Protein AF-0000000075629612 (afdb_homodimer)

Radius of gyration: 15.39 Å; Cα contacts (8 Å, |Δi|>4): 366; chains: 2; bounding box: 36×40×38 Å

Nearest PDB structures (foldseek):
  2zbc-assembly1_C-2  TM=9.757E-01  e=2.574E-09  Sulfurisphaera tokodaii str. 7
  2e1a-assembly1_B  TM=9.858E-01  e=1.111E-08  Pyrococcus horikoshii OT3
  2cvi-assembly1_B  TM=9.339E-01  e=8.615E-09  Pyrococcus horikoshii OT3
  7fby-assembly1_A  TM=9.249E-01  e=1.413E-07  Pyrococcus horikoshii OT3
  2djw-assembly1_F  TM=9.159E-01  e=2.669E-07  Thermus thermophilus HB8

InterPro domains:
  IPR011008 Dimeric alpha-beta barrel [SSF54909] (3-76)
  IPR019887 Transcription regulator AsnC/Lrp, ligand binding domain [PF01037] (4-79)
  IPR050684 Transcriptional regulator Lrp/AsnC/Siroheme decarboxylase [PTHR43413] (3-82)

Organism: Aeropyrum pernix (strain ATCC 700893 / DSM 11879 / JCM 9820 / NBRC 100138 / K1) (NCBI:txid272557)

Secondary structure (DSSP, 8-state):
--EEEEEEEE-TT-HHHHHHHHHH-TTEEEEEEEESS-SEEEEEE-SSHHHHHHIIIIIGGGSTTEEEEEEEEEEEEEE----/--EEEEEEEE-TT-HHHHHHHHHH-TTEEEEEEEESS-SEEEEEE-SSHHHHHHIIIIIGGGSTTEEEEEEEEEEEEEE----

Solvent-accessible surface area (backbone atoms only — not comparable to full-atom values): 8743 Å² total; per-residue (Å²): 116,43,35,29,44,36,38,26,34,52,39,91,92,28,55,65,59,42,53,53,52,47,70,67,35,84,44,38,44,30,41,32,36,31,47,66,93,39,45,34,38,33,37,34,44,26,86,37,64,67,52,37,48,44,44,45,66,64,44,55,61,60,39,78,40,50,69,46,74,48,69,28,42,46,78,46,76,47,70,59,72,84,117,115,44,36,28,44,36,37,26,33,50,39,90,92,28,54,66,59,42,53,53,53,48,70,68,36,85,44,40,44,31,42,32,36,31,46,66,96,39,44,34,38,34,37,35,43,25,86,36,64,68,52,36,48,43,44,47,65,66,44,55,60,61,38,76,42,50,69,45,75,49,69,27,43,45,78,46,77,47,70,58,70,86,116

Structure (mmCIF, N/CA/C/O backbone):
data_AF-0000000075629612-model_v1
#
loop_
_entity.id
_entity.type
_entity.pdbx_description
1 polymer 'Transcription regulator AsnC/Lrp ligand binding domain-containing protein'
#
loop_
_atom_site.group_PDB
_atom_site.id
_atom_site.type_symbol
_atom_site.label_atom_id
_atom_site.label_alt_id
_atom_site.label_comp_id
_atom_site.label_asym_id
_atom_site.label_entity_id
_atom_site.label_seq_id
_atom_site.pdbx_PDB_ins_code
_atom_site.Cartn_x
_atom_site.Cartn_y
_atom_site.Cartn_z
_atom_site.occupancy
_atom_site.B_iso_or_equiv
_atom_site.auth_seq_id
_atom_site.auth_comp_id
_atom_site.auth_asym_id
_atom_site.auth_atom_id
_atom_site.pdbx_PDB_model_num
ATOM 1 N N . MET A 1 1 ? 15.688 -5.004 7.195 1 94.25 1 MET A N 1
ATOM 2 C CA . MET A 1 1 ? 15.234 -5.934 6.168 1 94.25 1 MET A CA 1
ATOM 3 C C . MET A 1 1 ? 14.414 -5.211 5.102 1 94.25 1 MET A C 1
ATOM 5 O O . MET A 1 1 ? 13.492 -4.461 5.426 1 94.25 1 MET A O 1
ATOM 9 N N . PRO A 1 2 ? 14.812 -5.355 3.727 1 97.62 2 PRO A N 1
ATOM 10 C CA . PRO A 1 2 ? 14.094 -4.652 2.666 1 97.62 2 PRO A CA 1
ATOM 11 C C . PRO A 1 2 ? 12.633 -5.086 2.562 1 97.62 2 PRO A C 1
ATOM 13 O O . PRO A 1 2 ? 12.32 -6.262 2.748 1 97.62 2 PRO A O 1
ATOM 16 N N . GLU A 1 3 ? 11.797 -4.055 2.352 1 98.62 3 GLU A N 1
ATOM 17 C CA . GLU A 1 3 ? 10.359 -4.25 2.189 1 98.62 3 GLU A CA 1
ATOM 18 C C . GLU A 1 3 ? 9.828 -3.488 0.979 1 98.62 3 GLU A C 1
ATOM 20 O O . GLU A 1 3 ? 10.438 -2.504 0.547 1 98.62 3 GLU A O 1
ATOM 25 N N . ALA A 1 4 ? 8.758 -3.992 0.467 1 98.75 4 ALA A N 1
ATOM 26 C CA . ALA A 1 4 ? 8.086 -3.301 -0.629 1 98.75 4 ALA A CA 1
ATOM 27 C C . ALA A 1 4 ? 6.574 -3.498 -0.554 1 98.75 4 ALA A C 1
ATOM 29 O O . ALA A 1 4 ? 6.098 -4.512 -0.036 1 98.75 4 ALA A O 1
ATOM 30 N N . LEU A 1 5 ? 5.898 -2.492 -0.933 1 98.81 5 LEU A N 1
ATOM 31 C CA . LEU A 1 5 ? 4.5 -2.666 -1.308 1 98.81 5 LEU A CA 1
ATOM 32 C C . LEU A 1 5 ? 4.367 -2.953 -2.799 1 98.81 5 LEU A C 1
ATOM 34 O O . LEU A 1 5 ? 4.887 -2.203 -3.629 1 98.81 5 LEU A O 1
ATOM 38 N N . VAL A 1 6 ? 3.707 -4.051 -3.15 1 98.81 6 VAL A N 1
ATOM 39 C CA . VAL A 1 6 ? 3.496 -4.449 -4.539 1 98.81 6 VAL A CA 1
ATOM 40 C C . VAL A 1 6 ? 2.018 -4.305 -4.898 1 98.81 6 VAL A C 1
ATOM 42 O O . VAL A 1 6 ? 1.169 -5.012 -4.348 1 98.81 6 VAL A O 1
ATOM 45 N N . ALA A 1 7 ? 1.733 -3.328 -5.738 1 98.75 7 ALA A N 1
ATOM 46 C CA . ALA A 1 7 ? 0.39 -3.195 -6.297 1 98.75 7 ALA A CA 1
ATOM 47 C C . ALA A 1 7 ? 0.201 -4.121 -7.496 1 98.75 7 ALA A C 1
ATOM 49 O O . ALA A 1 7 ? 1.074 -4.215 -8.359 1 98.75 7 ALA A O 1
ATOM 50 N N . ILE A 1 8 ? -0.997 -4.793 -7.586 1 98.81 8 ILE A N 1
ATOM 51 C CA . ILE A 1 8 ? -1.134 -5.883 -8.547 1 98.81 8 ILE A CA 1
ATOM 52 C C . ILE A 1 8 ? -2.467 -5.762 -9.281 1 98.81 8 ILE A C 1
ATOM 54 O O . ILE A 1 8 ? -3.523 -5.684 -8.648 1 98.81 8 ILE A O 1
ATOM 58 N N . ASN A 1 9 ? -2.334 -5.676 -10.539 1 98.81 9 ASN A N 1
ATOM 59 C CA . ASN A 1 9 ? -3.494 -5.938 -11.383 1 98.81 9 ASN A CA 1
ATOM 60 C C . ASN A 1 9 ? -3.654 -7.426 -11.68 1 98.81 9 ASN A C 1
ATOM 62 O O . ASN A 1 9 ? -2.686 -8.102 -12.031 1 98.81 9 ASN A O 1
ATOM 66 N N . VAL A 1 10 ? -4.848 -7.871 -11.578 1 98.69 10 VAL A N 1
ATOM 67 C CA . VAL A 1 10 ? -5.145 -9.297 -11.695 1 98.69 10 VAL A CA 1
ATOM 68 C C . VAL A 1 10 ? -6.199 -9.516 -12.781 1 98.69 10 VAL A C 1
ATOM 70 O O . VAL A 1 10 ? -7.121 -8.711 -12.93 1 98.69 10 VAL A O 1
ATOM 73 N N . ASN A 1 11 ? -6.02 -10.586 -13.492 1 98.38 11 ASN A N 1
ATOM 74 C CA . ASN A 1 11 ? -7.043 -10.945 -14.477 1 98.38 11 ASN A CA 1
ATOM 75 C C . ASN A 1 1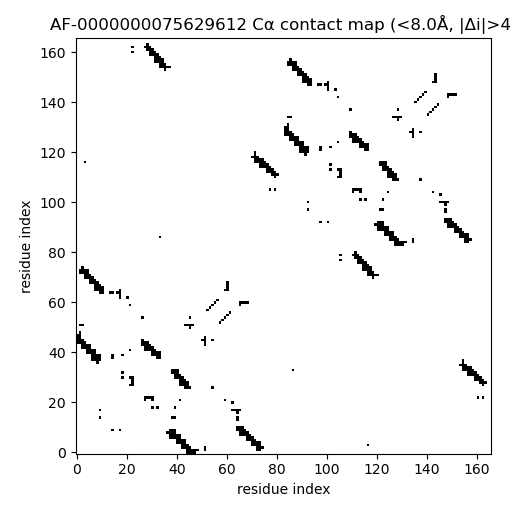1 ? -8.414 -11.109 -13.82 1 98.38 11 ASN A C 1
ATOM 77 O O . ASN A 1 11 ? -8.516 -11.656 -12.719 1 98.38 11 ASN A O 1
ATOM 81 N N . VAL A 1 12 ? -9.438 -10.625 -14.586 1 97.25 12 VAL A N 1
ATOM 82 C CA . VAL A 1 12 ? -10.812 -10.719 -14.094 1 97.25 12 VAL A CA 1
ATOM 83 C C . VAL A 1 12 ? -11.117 -12.164 -13.688 1 97.25 12 VAL A C 1
ATOM 85 O O . VAL A 1 12 ? -10.828 -13.102 -14.438 1 97.25 12 VAL A O 1
ATOM 88 N N . GLY A 1 13 ? -11.617 -12.336 -12.461 1 97.56 13 GLY A N 1
ATOM 89 C CA . GLY A 1 13 ? -12.023 -13.648 -11.992 1 97.56 13 GLY A CA 1
ATOM 90 C C . GLY A 1 13 ? -10.922 -14.391 -11.25 1 97.56 13 GLY A C 1
ATOM 91 O O . GLY A 1 13 ? -11.164 -15.461 -10.688 1 97.56 13 GLY A O 1
ATOM 92 N N . LYS A 1 14 ? -9.742 -13.828 -11.172 1 98.44 14 LYS A N 1
ATOM 93 C CA . LYS A 1 14 ? -8.617 -14.547 -10.578 1 98.44 14 LYS A CA 1
ATOM 94 C C . LYS A 1 14 ? -8.195 -13.914 -9.258 1 98.44 14 LYS A C 1
ATOM 96 O O . LYS A 1 14 ? -7.207 -14.336 -8.656 1 98.44 14 LYS A O 1
ATOM 101 N N . GLU A 1 15 ? -8.93 -12.945 -8.805 1 97.94 15 GLU A N 1
ATOM 102 C CA . GLU A 1 15 ? -8.523 -12.148 -7.652 1 97.94 15 GLU A CA 1
ATOM 103 C C . GLU A 1 15 ? -8.336 -13.016 -6.414 1 97.94 15 GLU A C 1
ATOM 105 O O . GLU A 1 15 ? -7.316 -12.922 -5.73 1 97.94 15 GLU A O 1
ATOM 110 N N . ASP A 1 16 ? -9.312 -13.906 -6.168 1 98 16 ASP A N 1
ATOM 111 C CA . ASP A 1 16 ? -9.242 -14.742 -4.973 1 98 16 ASP A CA 1
ATOM 112 C C . ASP A 1 16 ? -8.07 -15.719 -5.055 1 98 16 ASP A C 1
ATOM 114 O O . ASP A 1 16 ? -7.375 -15.945 -4.062 1 98 16 ASP A O 1
ATOM 118 N N . GLU A 1 17 ? -7.887 -16.25 -6.199 1 98.44 17 GLU A N 1
ATOM 119 C CA . GLU A 1 17 ? -6.801 -17.203 -6.391 1 98.44 17 GLU A CA 1
ATOM 120 C C . GLU A 1 17 ? -5.441 -16.547 -6.172 1 98.44 17 GLU A C 1
ATOM 122 O O . GLU A 1 17 ? -4.594 -17.094 -5.461 1 98.44 17 GLU A O 1
ATOM 127 N N . VAL A 1 18 ? -5.234 -15.422 -6.781 1 98.69 18 VAL A N 1
ATOM 128 C CA . VAL A 1 18 ? -3.973 -14.703 -6.629 1 98.69 18 VAL A CA 1
ATOM 129 C C . VAL A 1 18 ? -3.783 -14.297 -5.168 1 98.69 18 VAL A C 1
ATOM 131 O O . VAL A 1 18 ? -2.701 -14.477 -4.605 1 98.69 18 VAL A O 1
ATOM 134 N N . PHE A 1 19 ? -4.895 -13.805 -4.555 1 98.5 19 PHE A N 1
ATOM 135 C CA . PHE A 1 19 ? -4.891 -13.406 -3.152 1 98.5 19 PHE A CA 1
ATOM 136 C C . PHE A 1 19 ? -4.422 -14.555 -2.266 1 98.5 19 PHE A C 1
ATOM 138 O O . PHE A 1 19 ? -3.514 -14.383 -1.448 1 98.5 19 PHE A O 1
ATOM 145 N N . ASN A 1 20 ? -4.941 -15.703 -2.469 1 98.12 20 ASN A N 1
ATOM 146 C CA . ASN A 1 20 ? -4.613 -16.859 -1.65 1 98.12 20 ASN A CA 1
ATOM 147 C C . ASN A 1 20 ? -3.184 -17.344 -1.895 1 98.12 20 ASN A C 1
ATOM 149 O O . ASN A 1 20 ? -2.486 -17.734 -0.958 1 98.12 20 ASN A O 1
ATOM 153 N N . LYS A 1 21 ? -2.785 -17.328 -3.082 1 98.38 21 LYS A N 1
ATOM 154 C CA . LYS A 1 21 ? -1.418 -17.719 -3.408 1 98.38 21 LYS A CA 1
ATOM 155 C C . LYS A 1 21 ? -0.404 -16.812 -2.717 1 98.38 21 LYS A C 1
ATOM 157 O O . LYS A 1 21 ? 0.612 -17.297 -2.203 1 98.38 21 LYS A O 1
ATOM 162 N N . LEU A 1 22 ? -0.677 -15.555 -2.725 1 98.5 22 LEU A N 1
ATOM 163 C CA . LEU A 1 22 ? 0.213 -14.609 -2.062 1 98.5 22 LEU A CA 1
ATOM 164 C C . LEU A 1 22 ? 0.295 -14.898 -0.566 1 98.5 22 LEU A C 1
ATOM 166 O O . LEU A 1 22 ? 1.371 -14.805 0.029 1 98.5 22 LEU A O 1
ATOM 170 N N . LEU A 1 23 ? -0.818 -15.266 0.008 1 97.38 23 LEU A N 1
ATOM 171 C CA . LEU A 1 23 ? -0.865 -15.547 1.439 1 97.38 23 LEU A CA 1
ATOM 172 C C . LEU A 1 23 ? 0.007 -16.75 1.788 1 97.38 23 LEU A C 1
ATOM 174 O O . LEU A 1 23 ? 0.444 -16.891 2.932 1 97.38 23 LEU A O 1
ATOM 178 N N . GLU A 1 24 ? 0.265 -17.531 0.833 1 97.12 24 GLU A N 1
ATOM 179 C CA . GLU A 1 24 ? 1.045 -18.734 1.063 1 97.12 24 GLU A CA 1
ATOM 180 C C . GLU A 1 24 ? 2.543 -18.453 0.977 1 97.12 24 GLU A C 1
ATOM 182 O O . GLU A 1 24 ? 3.359 -19.281 1.379 1 97.12 24 GLU A O 1
ATOM 187 N N . MET A 1 25 ? 2.879 -17.391 0.465 1 97.62 25 MET A N 1
ATOM 188 C CA . MET A 1 25 ? 4.289 -17.047 0.304 1 97.62 25 MET A CA 1
ATOM 189 C C . MET A 1 25 ? 4.883 -16.547 1.615 1 97.62 25 MET A C 1
ATOM 191 O O . MET A 1 25 ? 4.379 -15.594 2.203 1 97.62 25 MET A O 1
ATOM 195 N N . PRO A 1 26 ? 6 -17.094 2.012 1 97.06 26 PRO A N 1
ATOM 196 C CA . PRO A 1 26 ? 6.59 -16.688 3.287 1 97.06 26 PRO A CA 1
ATOM 197 C C . PRO A 1 26 ? 7.047 -15.234 3.285 1 97.06 26 PRO A C 1
ATOM 199 O O . PRO A 1 26 ? 7.051 -14.578 4.332 1 97.06 26 PRO A O 1
ATOM 202 N N . GLU A 1 27 ? 7.414 -14.703 2.162 1 97.88 27 GLU A N 1
ATOM 203 C CA . GLU A 1 27 ? 7.941 -13.344 2.057 1 97.88 27 GLU A CA 1
ATOM 204 C C . GLU A 1 27 ? 6.828 -12.312 2.18 1 97.88 27 GLU A C 1
ATOM 206 O O . GLU A 1 27 ? 7.09 -11.133 2.406 1 97.88 27 GLU A O 1
ATOM 211 N N . VAL A 1 28 ? 5.582 -12.766 1.949 1 98.44 28 VAL A N 1
ATOM 212 C CA . VAL A 1 28 ? 4.441 -11.859 2.027 1 98.44 28 VAL A CA 1
ATOM 213 C C . VAL A 1 28 ? 3.982 -11.727 3.479 1 98.44 28 VAL A C 1
ATOM 215 O O . VAL A 1 28 ? 3.727 -12.734 4.145 1 98.44 28 VAL A O 1
ATOM 218 N N . LYS A 1 29 ? 3.857 -10.453 3.938 1 98.12 29 LYS A N 1
ATOM 219 C CA . LYS A 1 29 ? 3.541 -10.219 5.344 1 98.12 29 LYS A CA 1
ATOM 220 C C . LYS A 1 29 ? 2.09 -9.773 5.512 1 98.12 29 LYS A C 1
ATOM 222 O O . LYS A 1 29 ? 1.48 -10.016 6.559 1 98.12 29 LYS A O 1
ATOM 227 N N . GLU A 1 30 ? 1.621 -9.156 4.586 1 98.44 30 GLU A N 1
ATOM 228 C CA . GLU A 1 30 ? 0.254 -8.641 4.598 1 98.44 30 GLU A CA 1
ATOM 229 C C . GLU A 1 30 ? -0.308 -8.539 3.186 1 98.44 30 GLU A C 1
ATOM 231 O O . GLU A 1 30 ? 0.422 -8.219 2.244 1 98.44 30 GLU A O 1
ATOM 236 N N . VAL A 1 31 ? -1.533 -8.906 3.01 1 98.69 31 VAL A N 1
ATOM 237 C CA . VAL A 1 31 ? -2.201 -8.789 1.718 1 98.69 31 VAL A CA 1
ATOM 238 C C . VAL A 1 31 ? -3.508 -8.016 1.879 1 98.69 31 VAL A C 1
ATOM 240 O O . VAL A 1 31 ? -4.277 -8.266 2.809 1 98.69 31 VAL A O 1
ATOM 243 N N . PHE A 1 32 ? -3.695 -7.055 0.974 1 98.62 32 PHE A N 1
ATOM 244 C CA . PHE A 1 32 ? -4.891 -6.219 0.923 1 98.62 32 PHE A CA 1
ATOM 245 C C . PHE A 1 32 ? -5.645 -6.434 -0.383 1 98.62 32 PHE A C 1
ATOM 247 O O . PHE A 1 32 ? -5.07 -6.312 -1.466 1 98.62 32 PHE A O 1
ATOM 254 N N . MET A 1 33 ? -6.887 -6.801 -0.315 1 98.38 33 MET A N 1
ATOM 255 C CA . MET A 1 33 ? -7.77 -6.629 -1.467 1 98.38 33 MET A CA 1
ATOM 256 C C . MET A 1 33 ? -8.328 -5.215 -1.519 1 98.38 33 MET A C 1
ATOM 258 O O . MET A 1 33 ? -8.883 -4.723 -0.532 1 98.38 33 MET A O 1
ATOM 262 N N . VAL A 1 34 ? -8.18 -4.633 -2.654 1 98.19 34 VAL A N 1
ATOM 263 C CA . VAL A 1 34 ? -8.547 -3.223 -2.686 1 98.19 34 VAL A CA 1
ATOM 264 C C . VAL A 1 34 ? -9.398 -2.939 -3.92 1 98.19 34 VAL A C 1
ATOM 266 O O . VAL A 1 34 ? -9.352 -3.689 -4.898 1 98.19 34 VAL A O 1
ATOM 269 N N . TYR A 1 35 ? -10.242 -1.878 -3.779 1 94.25 35 TYR A N 1
ATOM 270 C CA . TYR A 1 35 ? -10.953 -1.291 -4.914 1 94.25 35 TYR A CA 1
ATOM 271 C C . TYR A 1 35 ? -10.25 -0.029 -5.398 1 94.25 35 TYR A C 1
ATOM 273 O O . TYR A 1 35 ? -9.766 0.768 -4.594 1 94.25 35 TYR A O 1
ATOM 281 N N . GLY A 1 36 ? -10.266 0.146 -6.641 1 91.56 36 GLY A N 1
ATOM 282 C CA . GLY A 1 36 ? -9.562 1.242 -7.289 1 91.56 36 GLY A CA 1
ATOM 283 C C . GLY A 1 36 ? -8.867 0.827 -8.57 1 91.56 36 GLY A C 1
ATOM 284 O O . GLY A 1 36 ? -9.453 0.146 -9.414 1 91.56 36 GLY A O 1
ATOM 285 N N . ILE A 1 37 ? -7.574 1.32 -8.633 1 94.81 37 ILE A N 1
ATOM 286 C CA . ILE A 1 37 ? -6.852 1.107 -9.883 1 94.81 37 ILE A CA 1
ATOM 287 C C . ILE A 1 37 ? -6.188 -0.267 -9.867 1 94.81 37 ILE A C 1
ATOM 289 O O . ILE A 1 37 ? -5.855 -0.817 -10.914 1 94.81 37 ILE A O 1
ATOM 293 N N . TYR A 1 38 ? -5.977 -0.854 -8.695 1 98.06 38 TYR A N 1
ATOM 294 C CA . TYR A 1 38 ? -5.41 -2.186 -8.516 1 98.06 38 TYR A CA 1
ATOM 295 C C . TYR A 1 38 ? -6.41 -3.117 -7.84 1 98.06 38 TYR A C 1
ATOM 297 O O . TYR A 1 38 ? -7.41 -2.662 -7.277 1 98.06 38 TYR A O 1
ATOM 305 N N . GLU A 1 39 ? -6.105 -4.422 -7.891 1 98.62 39 GLU A N 1
ATOM 306 C CA . GLU A 1 39 ? -6.977 -5.379 -7.215 1 98.62 39 GLU A CA 1
ATOM 307 C C . GLU A 1 39 ? -6.383 -5.816 -5.879 1 98.62 39 GLU A C 1
ATOM 309 O O . GLU A 1 39 ? -7.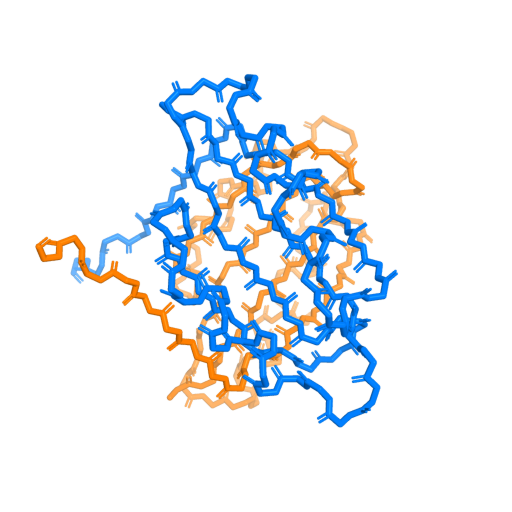117 -6.09 -4.926 1 98.62 39 GLU A O 1
ATOM 314 N N . ILE A 1 40 ? -5.07 -5.914 -5.848 1 98.81 40 ILE A N 1
ATOM 315 C CA . ILE A 1 40 ? -4.402 -6.41 -4.648 1 98.81 40 ILE A CA 1
ATOM 316 C C . ILE A 1 40 ? -3.174 -5.555 -4.352 1 98.81 40 ILE A C 1
ATOM 318 O O . ILE A 1 40 ? -2.461 -5.141 -5.27 1 98.81 40 ILE A O 1
ATOM 322 N N . ILE A 1 41 ? -2.902 -5.25 -3.074 1 98.88 41 ILE A N 1
ATOM 323 C CA . ILE A 1 41 ? -1.622 -4.746 -2.588 1 98.88 41 ILE A CA 1
ATOM 324 C C . ILE A 1 41 ? -1.002 -5.758 -1.628 1 98.88 41 ILE A C 1
ATOM 326 O O . ILE A 1 41 ? -1.684 -6.285 -0.747 1 98.88 41 ILE A O 1
ATOM 330 N N . ALA A 1 42 ? 0.217 -6.098 -1.802 1 98.81 42 ALA A N 1
ATOM 331 C CA . ALA A 1 42 ? 0.925 -7.016 -0.912 1 98.81 42 ALA A CA 1
ATOM 332 C C . ALA A 1 42 ? 2.125 -6.332 -0.262 1 98.81 42 ALA A C 1
ATOM 334 O O . ALA A 1 42 ? 2.908 -5.66 -0.94 1 98.81 42 ALA A O 1
ATOM 335 N N . LEU A 1 43 ? 2.221 -6.383 1.01 1 98.81 43 LEU A N 1
ATOM 336 C CA . LEU A 1 43 ? 3.441 -6.035 1.73 1 98.81 43 LEU A CA 1
ATOM 337 C C . LEU A 1 43 ? 4.406 -7.215 1.763 1 98.81 43 LEU A C 1
ATOM 339 O O . LEU A 1 43 ? 4.082 -8.273 2.299 1 98.81 43 LEU A O 1
ATOM 343 N N . VAL A 1 44 ? 5.578 -7.035 1.219 1 98.69 44 VAL A N 1
ATOM 344 C CA . VAL A 1 44 ? 6.555 -8.102 1.042 1 98.69 44 VAL A CA 1
ATOM 345 C C . VAL A 1 44 ? 7.871 -7.723 1.713 1 98.69 44 VAL A C 1
ATOM 347 O O . VAL A 1 44 ? 8.297 -6.57 1.638 1 98.69 44 VAL A O 1
ATOM 350 N N . GLU A 1 45 ? 8.5 -8.703 2.35 1 98.56 45 GLU A N 1
ATOM 351 C CA . GLU A 1 45 ? 9.805 -8.5 2.969 1 98.56 45 GLU A CA 1
ATOM 352 C C . GLU A 1 45 ? 10.75 -9.656 2.656 1 98.56 45 GLU A C 1
ATOM 354 O O . GLU A 1 45 ? 10.312 -10.789 2.463 1 98.56 45 GLU A O 1
ATOM 359 N N . ALA A 1 46 ? 11.938 -9.352 2.502 1 98.06 46 ALA A N 1
ATOM 360 C CA . ALA A 1 46 ? 12.977 -10.359 2.291 1 98.06 46 ALA A CA 1
ATOM 361 C C . ALA A 1 46 ? 14.273 -9.961 2.984 1 98.06 46 ALA A C 1
ATOM 363 O O . ALA A 1 46 ? 14.484 -8.789 3.297 1 98.06 46 ALA A O 1
ATOM 364 N N . PRO A 1 47 ? 15.148 -10.961 3.207 1 97.94 47 PRO A N 1
ATOM 365 C CA . PRO A 1 47 ? 16.375 -10.688 3.945 1 97.94 47 PRO A CA 1
ATOM 366 C C . PRO A 1 47 ? 17.297 -9.719 3.213 1 97.94 47 PRO A C 1
ATOM 368 O O . PRO A 1 47 ? 18.062 -8.984 3.85 1 97.94 47 PRO A O 1
ATOM 371 N N . THR A 1 48 ? 17.281 -9.758 1.849 1 98.06 48 THR A N 1
ATOM 372 C CA . THR A 1 48 ? 18.125 -8.875 1.047 1 98.06 48 THR A CA 1
ATOM 373 C C . THR A 1 48 ? 17.328 -8.273 -0.108 1 98.06 48 THR A C 1
ATOM 375 O O . THR A 1 48 ? 16.266 -8.781 -0.469 1 98.06 48 THR A O 1
ATOM 378 N N . MET A 1 49 ? 17.922 -7.215 -0.635 1 97.56 49 MET A N 1
ATOM 379 C CA . MET A 1 49 ? 17.297 -6.59 -1.792 1 97.56 49 MET A CA 1
ATOM 380 C C . MET A 1 49 ? 17.234 -7.559 -2.971 1 97.56 49 MET A C 1
ATOM 382 O O . MET A 1 49 ? 16.266 -7.574 -3.721 1 97.56 49 MET A O 1
ATOM 386 N N . ASP A 1 50 ? 18.281 -8.328 -3.113 1 98.12 50 ASP A N 1
ATOM 387 C CA . ASP A 1 50 ? 18.297 -9.312 -4.191 1 98.12 50 ASP A CA 1
ATOM 388 C C . ASP A 1 50 ? 17.188 -10.336 -4.02 1 98.12 50 ASP A C 1
ATOM 390 O O . ASP A 1 50 ? 16.516 -10.703 -4.988 1 98.12 50 ASP A O 1
ATOM 394 N N . GLN A 1 51 ? 16.984 -10.797 -2.867 1 98.44 51 GLN A N 1
ATOM 395 C CA . GLN A 1 51 ? 15.938 -11.773 -2.598 1 98.44 51 GLN A CA 1
ATOM 396 C C . GLN A 1 51 ? 14.555 -11.141 -2.742 1 98.44 51 GLN A C 1
ATOM 398 O O . GLN A 1 51 ? 13.602 -11.805 -3.168 1 98.44 51 GLN A O 1
ATOM 403 N N . LEU A 1 52 ? 14.461 -9.898 -2.359 1 98.56 52 LEU A N 1
ATOM 404 C CA . LEU A 1 52 ? 13.211 -9.18 -2.578 1 98.56 52 LEU A CA 1
ATOM 405 C C . LEU A 1 52 ? 12.883 -9.094 -4.066 1 98.56 52 LEU A C 1
ATOM 407 O O . LEU A 1 52 ? 11.758 -9.391 -4.477 1 98.56 52 LEU A O 1
ATOM 411 N N . ARG A 1 53 ? 13.891 -8.734 -4.824 1 97.88 53 ARG A N 1
ATOM 412 C CA . ARG A 1 53 ? 13.734 -8.68 -6.273 1 97.88 53 ARG A CA 1
ATOM 413 C C . ARG A 1 53 ? 13.297 -10.031 -6.828 1 97.88 53 ARG A C 1
ATOM 415 O O . ARG A 1 53 ? 12.375 -10.109 -7.645 1 97.88 53 ARG A O 1
ATOM 422 N N . GLU A 1 54 ? 13.945 -11.031 -6.363 1 98.06 54 GLU A N 1
ATOM 423 C CA . GLU A 1 54 ? 13.625 -12.383 -6.828 1 98.06 54 GLU A CA 1
ATOM 424 C C . GLU A 1 54 ? 12.203 -12.766 -6.445 1 98.06 54 GLU A C 1
ATOM 426 O O . GLU A 1 54 ? 11.492 -13.398 -7.234 1 98.06 54 GLU A O 1
ATOM 431 N N . THR A 1 55 ? 11.836 -12.438 -5.25 1 98.5 55 THR A N 1
ATOM 432 C CA . THR A 1 55 ? 10.477 -12.711 -4.809 1 98.5 55 THR A CA 1
ATOM 433 C C . THR A 1 55 ? 9.461 -12.039 -5.73 1 98.5 55 THR A C 1
ATOM 435 O O . THR A 1 55 ? 8.492 -12.664 -6.16 1 98.5 55 THR A O 1
ATOM 438 N N . ILE A 1 56 ? 9.695 -10.836 -6.078 1 98.56 56 ILE A N 1
ATOM 439 C CA . ILE A 1 56 ? 8.742 -10.055 -6.855 1 98.56 56 ILE A CA 1
ATOM 440 C C . ILE A 1 56 ? 8.758 -10.516 -8.312 1 98.56 56 ILE A C 1
ATOM 442 O O . ILE A 1 56 ? 7.715 -10.836 -8.883 1 98.56 56 ILE A O 1
ATOM 446 N N . THR A 1 57 ? 9.961 -10.633 -8.859 1 98 57 THR A N 1
ATOM 447 C CA . THR A 1 57 ? 10.094 -10.898 -10.289 1 98 57 THR A CA 1
ATOM 448 C C . THR A 1 57 ? 9.977 -12.391 -10.578 1 98 57 THR A C 1
ATOM 450 O O . THR A 1 57 ? 9.477 -12.789 -11.633 1 98 57 THR A O 1
ATOM 453 N N . GLY A 1 58 ? 10.336 -13.156 -9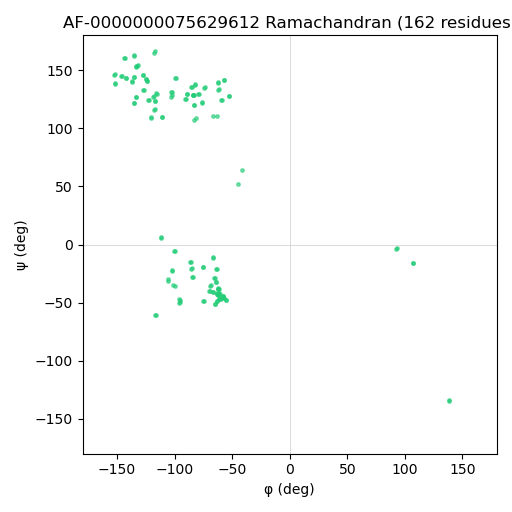.648 1 97.62 58 GLY A N 1
ATOM 454 C CA . GLY A 1 58 ? 10.398 -14.594 -9.891 1 97.62 58 GLY A CA 1
ATOM 455 C C . GLY A 1 58 ? 9.219 -15.352 -9.32 1 97.62 58 GLY A C 1
ATOM 456 O O . GLY A 1 58 ? 8.953 -16.484 -9.711 1 97.62 58 GLY A O 1
ATOM 457 N N . LYS A 1 59 ? 8.594 -14.789 -8.367 1 98.44 59 LYS A N 1
ATOM 458 C CA . LYS A 1 59 ? 7.488 -15.492 -7.73 1 98.44 59 LYS A CA 1
ATOM 459 C C . LYS A 1 59 ? 6.168 -14.758 -7.949 1 98.44 59 LYS A C 1
ATOM 461 O O . LYS A 1 59 ? 5.297 -15.234 -8.68 1 98.44 59 LYS A O 1
ATOM 466 N N . ILE A 1 60 ? 6.074 -13.609 -7.504 1 98.81 60 ILE A N 1
ATOM 467 C CA . ILE A 1 60 ? 4.801 -12.891 -7.516 1 98.81 60 ILE A CA 1
ATOM 468 C C . ILE A 1 60 ? 4.359 -12.648 -8.953 1 98.81 60 ILE A C 1
ATOM 470 O O . ILE A 1 60 ? 3.225 -12.953 -9.328 1 98.81 60 ILE A O 1
ATOM 474 N N . ARG A 1 61 ? 5.215 -12.102 -9.773 1 98.44 61 ARG A N 1
ATOM 475 C CA . ARG A 1 61 ? 4.855 -11.75 -11.148 1 98.44 61 ARG A CA 1
ATOM 476 C C . ARG A 1 61 ? 4.578 -12.992 -11.984 1 98.44 61 ARG A C 1
ATOM 478 O O . ARG A 1 61 ? 4.02 -12.898 -13.078 1 98.44 61 ARG A O 1
ATOM 485 N N . LYS A 1 62 ? 4.914 -14.125 -11.43 1 98.12 62 LYS A N 1
ATOM 486 C CA . LYS A 1 62 ? 4.73 -15.359 -12.18 1 98.12 62 LYS A CA 1
ATOM 487 C C . LYS A 1 62 ? 3.465 -16.094 -11.734 1 98.12 62 LYS A C 1
ATOM 489 O O . LYS A 1 62 ? 3.107 -17.125 -12.289 1 98.12 62 LYS A O 1
ATOM 494 N N . VAL A 1 63 ? 2.881 -15.602 -10.758 1 98.62 63 VAL A N 1
ATOM 495 C CA . VAL A 1 63 ? 1.621 -16.203 -10.32 1 98.62 63 VAL A CA 1
ATOM 496 C C . VAL A 1 63 ? 0.594 -16.109 -11.453 1 98.62 63 VAL A C 1
ATOM 498 O O . VAL A 1 63 ? 0.392 -15.039 -12.031 1 98.62 63 VAL A O 1
ATOM 501 N N . ASP A 1 64 ? -0.09 -17.172 -11.727 1 98.5 64 ASP A N 1
ATOM 502 C CA . ASP A 1 64 ? -1.155 -17.172 -12.727 1 98.5 64 ASP A CA 1
ATOM 503 C C . ASP A 1 64 ? -2.254 -16.172 -12.359 1 98.5 64 ASP A C 1
ATOM 505 O O . ASP A 1 64 ? -2.773 -16.203 -11.234 1 98.5 64 ASP A O 1
ATOM 509 N N . GLY A 1 65 ? -2.52 -15.273 -13.273 1 98.75 65 GLY A N 1
ATOM 510 C CA . GLY A 1 65 ? -3.562 -14.289 -13.039 1 98.75 65 GLY A CA 1
ATOM 511 C C . GLY A 1 65 ? -3.018 -12.898 -12.773 1 98.75 65 GLY A C 1
ATOM 512 O O . GLY A 1 65 ? -3.758 -11.914 -12.836 1 98.75 65 GLY A O 1
ATOM 513 N N . VAL A 1 66 ? -1.728 -12.859 -12.477 1 98.81 66 VAL A N 1
ATOM 514 C CA . VAL A 1 66 ? -1.112 -11.547 -12.32 1 98.81 66 VAL A CA 1
ATOM 515 C C . VAL A 1 66 ? -0.88 -10.914 -13.688 1 98.81 66 VAL A C 1
ATOM 517 O O . VAL A 1 66 ? -0.224 -11.508 -14.547 1 98.81 66 VAL A O 1
ATOM 520 N N . LYS A 1 67 ? -1.463 -9.789 -13.805 1 98.56 67 LYS A N 1
ATOM 521 C CA . LYS A 1 67 ? -1.379 -9.094 -15.078 1 98.56 67 LYS A CA 1
ATOM 522 C C . LYS A 1 67 ? -0.239 -8.078 -15.078 1 98.56 67 LYS A C 1
ATOM 524 O O . LYS A 1 67 ? 0.535 -8 -16.031 1 98.56 67 LYS A O 1
ATOM 529 N N . MET A 1 68 ? -0.179 -7.281 -14.109 1 97.75 68 MET A N 1
ATOM 530 C CA . MET A 1 68 ? 0.812 -6.219 -13.977 1 97.75 68 MET A CA 1
ATO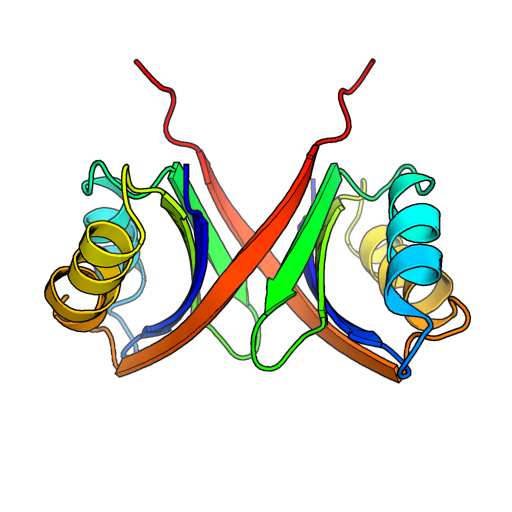M 531 C C . MET A 1 68 ? 1.072 -5.895 -12.508 1 97.75 68 MET A C 1
ATOM 533 O O . MET A 1 68 ? 0.217 -6.137 -11.656 1 97.75 68 MET A O 1
ATOM 537 N N . THR A 1 69 ? 2.326 -5.543 -12.281 1 98.12 69 THR A N 1
ATOM 538 C CA . THR A 1 69 ? 2.646 -5.117 -10.922 1 98.12 69 THR A CA 1
ATOM 539 C C . THR A 1 69 ? 3.33 -3.752 -10.938 1 98.12 69 THR A C 1
ATOM 541 O O . THR A 1 69 ? 3.971 -3.379 -11.922 1 98.12 69 THR A O 1
ATOM 544 N N . LEU A 1 70 ? 3.104 -2.963 -9.984 1 97.62 70 LEU A N 1
ATOM 545 C CA . LEU A 1 70 ? 3.857 -1.768 -9.625 1 97.62 70 LEU A CA 1
ATOM 546 C C . LEU A 1 70 ? 4.473 -1.911 -8.234 1 97.62 70 LEU A C 1
ATOM 548 O O . LEU A 1 70 ? 3.75 -2.043 -7.242 1 97.62 70 LEU A O 1
ATOM 552 N N . THR A 1 71 ? 5.785 -1.905 -8.242 1 97.88 71 THR A N 1
ATOM 553 C CA . THR A 1 71 ? 6.484 -2.15 -6.984 1 97.88 71 THR A CA 1
ATOM 554 C C . THR A 1 71 ? 7.008 -0.846 -6.395 1 97.88 71 THR A C 1
ATOM 556 O O . THR A 1 71 ? 7.617 -0.039 -7.102 1 97.88 71 THR A O 1
ATOM 559 N N . MET A 1 72 ? 6.746 -0.638 -5.109 1 98.12 72 MET A N 1
ATOM 560 C CA . MET A 1 72 ? 7.25 0.499 -4.344 1 98.12 72 MET A CA 1
ATOM 561 C C . MET A 1 72 ? 8.102 0.03 -3.166 1 98.12 72 MET A C 1
ATOM 563 O O . MET A 1 72 ? 7.574 -0.524 -2.199 1 98.12 72 MET A O 1
ATOM 567 N N . VAL A 1 73 ? 9.414 0.269 -3.318 1 98.19 73 VAL A N 1
ATOM 568 C CA . VAL A 1 73 ? 10.32 -0.142 -2.25 1 98.19 73 VAL A CA 1
ATOM 569 C C . VAL A 1 73 ? 10.164 0.797 -1.057 1 98.19 73 VAL A C 1
ATOM 571 O O . VAL A 1 73 ? 10.117 2.018 -1.221 1 98.19 73 VAL A O 1
ATOM 574 N N . ILE A 1 74 ? 10.109 0.18 0.088 1 98.56 74 ILE A N 1
ATOM 575 C CA . ILE A 1 74 ? 9.883 0.95 1.307 1 98.56 74 ILE A CA 1
ATOM 576 C C . ILE A 1 74 ? 11.227 1.397 1.889 1 98.56 74 ILE A C 1
ATOM 578 O O . ILE A 1 74 ? 12.117 0.578 2.104 1 98.56 74 ILE A O 1
ATOM 582 N N . VAL A 1 75 ? 11.312 2.682 2.172 1 96.5 75 VAL A N 1
ATOM 583 C CA . VAL A 1 75 ? 12.5 3.275 2.768 1 96.5 75 VAL A CA 1
ATOM 584 C C . VAL A 1 75 ? 12.336 3.354 4.285 1 96.5 75 VAL A C 1
ATOM 586 O O . VAL A 1 75 ? 13.273 3.057 5.031 1 96.5 75 VAL A O 1
ATOM 589 N N . THR A 1 76 ? 11.258 3.818 4.695 1 95.88 76 THR A N 1
ATOM 590 C CA . THR A 1 76 ? 10.906 3.869 6.109 1 95.88 76 THR A CA 1
ATOM 591 C C . THR A 1 76 ? 9.43 3.574 6.312 1 95.88 76 THR A C 1
ATOM 593 O O . THR A 1 76 ? 8.602 3.877 5.445 1 95.88 76 THR A O 1
ATOM 596 N N . ARG A 1 77 ? 9.148 2.891 7.379 1 95.69 77 ARG A N 1
ATOM 597 C CA . ARG A 1 77 ? 7.797 2.494 7.762 1 95.69 77 ARG A CA 1
ATOM 598 C C . ARG A 1 77 ? 7.539 2.779 9.234 1 95.69 77 ARG A C 1
ATOM 600 O O . ARG A 1 77 ? 8.359 2.449 10.094 1 95.69 77 ARG A O 1
ATOM 607 N N . ARG A 1 78 ? 6.453 3.51 9.508 1 95.62 78 ARG A N 1
ATOM 608 C CA . ARG A 1 78 ? 6.051 3.764 10.883 1 95.62 78 ARG A CA 1
ATOM 609 C C . ARG A 1 78 ? 4.629 3.271 11.141 1 95.62 78 ARG A C 1
ATOM 611 O O . ARG A 1 78 ? 3.717 3.564 10.359 1 95.62 78 ARG A O 1
ATOM 618 N N . VAL A 1 79 ? 4.52 2.412 12.156 1 94.12 79 VAL A N 1
ATOM 619 C CA . VAL A 1 79 ? 3.219 1.927 12.602 1 94.12 79 VAL A CA 1
ATOM 620 C C . VAL A 1 79 ? 2.805 2.652 13.875 1 94.12 79 VAL A C 1
ATOM 622 O O . VAL A 1 79 ? 3.59 2.754 14.82 1 94.12 79 VAL A O 1
ATOM 625 N N . LYS A 1 80 ? 1.607 3.17 13.828 1 88 80 LYS A N 1
ATOM 626 C CA . LYS A 1 80 ? 1.126 3.848 15.023 1 88 80 LYS A CA 1
ATOM 627 C C . LYS A 1 80 ? 0.537 2.85 16.016 1 88 80 LYS A C 1
ATOM 629 O O . LYS A 1 80 ? -0.254 1.983 15.641 1 88 80 LYS A O 1
ATOM 634 N N . ASN A 1 81 ? 1.31 2.617 17.125 1 73.5 81 ASN A N 1
ATOM 635 C CA . ASN A 1 81 ? 0.862 1.769 18.234 1 73.5 81 ASN A CA 1
ATOM 636 C C . ASN A 1 81 ? -0.363 2.355 18.922 1 73.5 81 ASN A C 1
ATOM 638 O O . ASN A 1 81 ? -0.524 3.574 18.984 1 73.5 81 ASN A O 1
ATOM 642 N N . LYS A 1 82 ? -1.584 1.574 18.703 1 58.69 82 LYS A N 1
ATOM 643 C CA . LYS A 1 82 ? -2.711 1.951 19.562 1 58.69 82 LYS A CA 1
ATOM 644 C C . LYS A 1 82 ? -2.254 2.221 20.984 1 58.69 82 LYS A C 1
ATOM 646 O O . LYS A 1 82 ? -1.954 1.286 21.734 1 58.69 82 LYS A O 1
ATOM 651 N N . GLY A 1 83 ? -1.479 3.174 21.203 1 39.78 83 GLY A N 1
ATOM 652 C CA . GLY A 1 83 ? -1.521 3.365 22.641 1 39.78 83 GLY A CA 1
ATOM 653 C C . GLY A 1 83 ? -2.93 3.393 23.203 1 39.78 83 GLY A C 1
ATOM 654 O O . GLY A 1 83 ? -3.889 3.639 22.469 1 39.78 83 GLY A O 1
ATOM 655 N N . MET B 1 1 ? -14.492 -1.812 10.359 1 94.19 1 MET B N 1
ATOM 656 C CA . MET B 1 1 ? -14.102 -0.415 10.195 1 94.19 1 MET B CA 1
ATOM 657 C C . MET B 1 1 ? -13.438 -0.189 8.844 1 94.19 1 MET B C 1
ATOM 659 O O . MET B 1 1 ? -12.516 -0.917 8.477 1 94.19 1 MET B O 1
ATOM 663 N N . PRO B 1 2 ? -13.984 0.826 7.992 1 97.62 2 PRO B N 1
ATOM 664 C CA . PRO B 1 2 ? -13.406 1.064 6.664 1 97.62 2 PRO B CA 1
ATOM 665 C C . PRO B 1 2 ? -11.945 1.517 6.727 1 97.62 2 PRO B C 1
ATOM 667 O O . PRO B 1 2 ? -11.57 2.266 7.629 1 97.62 2 PRO B O 1
ATOM 670 N N . GLU B 1 3 ? -11.188 0.942 5.758 1 98.62 3 GLU B N 1
ATOM 671 C CA . GLU B 1 3 ? -9.766 1.256 5.621 1 98.62 3 GLU B CA 1
ATOM 672 C C . GLU B 1 3 ? -9.406 1.552 4.168 1 98.62 3 GLU B C 1
ATOM 674 O O . GLU B 1 3 ? -10.094 1.103 3.248 1 98.62 3 GLU B O 1
ATOM 679 N N . ALA B 1 4 ? -8.383 2.316 4.031 1 98.75 4 ALA B N 1
ATOM 680 C CA . ALA B 1 4 ? -7.855 2.592 2.697 1 98.75 4 ALA B CA 1
ATOM 681 C C . ALA B 1 4 ? -6.34 2.748 2.727 1 98.75 4 ALA B C 1
ATOM 683 O O . ALA B 1 4 ? -5.77 3.158 3.742 1 98.75 4 ALA B O 1
ATOM 684 N N . LEU B 1 5 ? -5.746 2.297 1.698 1 98.81 5 LEU B N 1
ATOM 685 C CA . LEU B 1 5 ? -4.391 2.74 1.396 1 98.81 5 LEU B CA 1
ATOM 686 C C . LEU B 1 5 ? -4.406 3.977 0.504 1 98.81 5 LEU B C 1
ATOM 688 O O . LEU B 1 5 ? -5.051 3.979 -0.548 1 98.81 5 LEU B O 1
ATOM 692 N N . VAL B 1 6 ? -3.742 5.043 0.942 1 98.81 6 VAL B N 1
ATOM 693 C CA . VAL B 1 6 ? -3.664 6.289 0.19 1 98.81 6 VAL B CA 1
ATOM 694 C C . VAL B 1 6 ? -2.242 6.496 -0.323 1 98.81 6 VAL B C 1
ATOM 696 O O . VAL B 1 6 ? -1.31 6.668 0.467 1 98.81 6 VAL B O 1
ATOM 699 N N . ALA B 1 7 ? -2.09 6.375 -1.628 1 98.75 7 ALA B N 1
ATOM 700 C CA . ALA B 1 7 ? -0.821 6.719 -2.266 1 98.75 7 ALA B CA 1
ATOM 701 C C . ALA B 1 7 ? -0.723 8.219 -2.512 1 98.75 7 ALA B C 1
ATOM 703 O O . ALA B 1 7 ? -1.681 8.844 -2.979 1 98.75 7 ALA B O 1
ATOM 704 N N . ILE B 1 8 ? 0.492 8.82 -2.232 1 98.81 8 ILE B N 1
ATOM 705 C CA . ILE B 1 8 ? 0.569 10.281 -2.189 1 98.81 8 ILE B CA 1
ATOM 706 C C . ILE B 1 8 ? 1.809 10.75 -2.945 1 98.81 8 ILE B C 1
ATOM 708 O O . ILE B 1 8 ? 2.924 10.312 -2.658 1 98.81 8 ILE B O 1
ATOM 712 N N . ASN B 1 9 ? 1.537 11.547 -3.91 1 98.81 9 ASN B N 1
ATOM 713 C CA . ASN B 1 9 ? 2.613 12.367 -4.465 1 98.81 9 ASN B CA 1
ATOM 714 C C . ASN B 1 9 ? 2.803 13.656 -3.672 1 98.81 9 ASN B C 1
ATOM 716 O O . ASN B 1 9 ? 1.831 14.344 -3.361 1 98.81 9 ASN B O 1
ATOM 720 N N . VAL B 1 10 ? 4.02 13.961 -3.424 1 98.69 10 VAL B N 1
ATOM 721 C CA . VAL B 1 10 ? 4.363 15.094 -2.566 1 98.69 10 VAL B CA 1
ATOM 722 C C . VAL B 1 10 ? 5.305 16.047 -3.311 1 98.69 10 VAL B C 1
ATOM 724 O O . VAL B 1 10 ? 6.164 15.594 -4.07 1 98.69 10 VAL B O 1
ATOM 727 N N . ASN B 1 11 ? 5.098 17.312 -3.076 1 98.38 11 ASN B N 1
ATOM 728 C CA . ASN B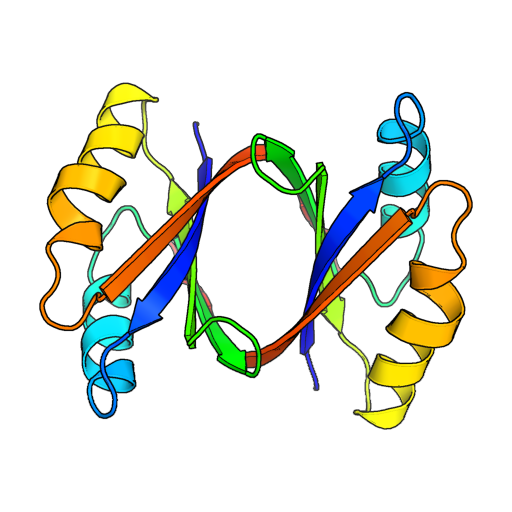 1 11 ? 6.023 18.281 -3.646 1 98.38 11 ASN B CA 1
ATOM 729 C C . ASN B 1 11 ? 7.461 18 -3.211 1 98.38 11 ASN B C 1
ATOM 731 O O . ASN B 1 11 ? 7.707 17.656 -2.057 1 98.38 11 ASN B O 1
ATOM 735 N N . VAL B 1 12 ? 8.383 18.219 -4.203 1 97.25 12 VAL B N 1
ATOM 736 C CA . VAL B 1 12 ? 9.797 18 -3.934 1 97.25 12 VAL B CA 1
ATOM 737 C C . VAL B 1 12 ? 10.211 18.781 -2.688 1 97.25 12 VAL B C 1
ATOM 739 O O . VAL B 1 12 ? 9.891 19.969 -2.555 1 97.25 12 VAL B O 1
ATOM 742 N N . GLY B 1 13 ? 10.836 18.109 -1.729 1 97.56 13 GLY B N 1
ATOM 743 C CA . GLY B 1 13 ? 11.359 18.75 -0.534 1 97.56 13 GLY B CA 1
ATOM 744 C C . GLY B 1 13 ? 10.375 18.734 0.625 1 97.56 13 GLY B C 1
ATOM 745 O O . GLY B 1 13 ? 10.727 19.141 1.739 1 97.56 13 GLY B O 1
ATOM 746 N N . LYS B 1 14 ? 9.188 18.219 0.417 1 98.44 14 LYS B N 1
ATOM 747 C CA . LYS B 1 14 ? 8.164 18.297 1.458 1 98.44 14 LYS B CA 1
ATOM 748 C C . LYS B 1 14 ? 7.852 16.906 2.018 1 98.44 14 LYS B C 1
ATOM 750 O O . LYS B 1 14 ? 6.949 16.75 2.844 1 98.44 14 LYS B O 1
ATOM 755 N N . GLU B 1 15 ? 8.586 15.93 1.609 1 97.94 15 GLU B N 1
ATOM 756 C CA . GLU B 1 15 ? 8.281 14.539 1.934 1 97.94 15 GLU B CA 1
ATOM 757 C C . GLU B 1 15 ? 8.266 14.312 3.443 1 97.94 15 GLU B C 1
ATOM 759 O O . GLU B 1 15 ? 7.32 13.734 3.982 1 97.94 15 GLU B O 1
ATOM 764 N N . ASP B 1 16 ? 9.297 14.836 4.113 1 98 16 ASP B N 1
ATOM 765 C CA . ASP B 1 16 ? 9.391 14.625 5.555 1 98 16 ASP B CA 1
ATOM 766 C C . ASP B 1 16 ? 8.258 15.336 6.293 1 98 16 ASP B C 1
ATOM 768 O O . ASP B 1 16 ? 7.688 14.797 7.238 1 98 16 ASP B O 1
ATOM 772 N N . GLU B 1 17 ? 7.973 16.516 5.852 1 98.44 17 GLU B N 1
ATOM 773 C CA . GLU B 1 17 ? 6.914 17.297 6.484 1 98.44 17 GLU B CA 1
ATOM 774 C C . GLU B 1 17 ? 5.559 16.609 6.34 1 98.44 17 GLU B C 1
ATOM 776 O O . GLU B 1 17 ? 4.816 16.469 7.316 1 98.44 17 GLU B O 1
ATOM 781 N N . VAL B 1 18 ? 5.238 16.188 5.152 1 98.69 18 VAL B N 1
ATOM 782 C CA . VAL B 1 18 ? 3.971 15.516 4.906 1 98.69 18 VAL B CA 1
ATOM 783 C C . VAL B 1 18 ? 3.92 14.211 5.699 1 98.69 18 VAL B C 1
ATOM 785 O O . VAL B 1 18 ? 2.912 13.906 6.344 1 98.69 18 VAL B O 1
ATOM 788 N N . PHE B 1 19 ? 5.055 13.477 5.684 1 98.5 19 PHE B N 1
ATOM 789 C CA . PHE B 1 19 ? 5.188 12.227 6.418 1 98.5 19 PHE B CA 1
ATOM 790 C C . PHE B 1 19 ? 4.867 12.422 7.895 1 98.5 19 PHE B C 1
ATOM 792 O O . PHE B 1 19 ? 4.051 11.695 8.461 1 98.5 19 PHE B O 1
ATOM 799 N N . ASN B 1 20 ? 5.418 13.43 8.484 1 98.12 20 ASN B N 1
ATOM 800 C CA . ASN B 1 20 ? 5.23 13.703 9.906 1 98.12 20 ASN B CA 1
ATOM 801 C C . ASN B 1 20 ? 3.805 14.156 10.211 1 98.12 20 ASN B C 1
ATOM 803 O O . ASN B 1 20 ? 3.23 13.766 11.227 1 98.12 20 ASN B O 1
ATOM 807 N N . LYS B 1 21 ? 3.275 14.945 9.375 1 98.31 21 LYS B N 1
ATOM 808 C CA . LYS B 1 21 ? 1.901 15.398 9.562 1 98.31 21 LYS B CA 1
ATOM 809 C C . LYS B 1 21 ? 0.927 14.227 9.547 1 98.31 21 LYS B C 1
ATOM 811 O O . LYS B 1 21 ? -0.007 14.18 10.352 1 98.31 21 LYS B O 1
ATOM 816 N N . LEU B 1 22 ? 1.148 13.328 8.648 1 98.5 22 LEU B N 1
ATOM 817 C CA . LEU B 1 22 ? 0.293 12.148 8.578 1 98.5 22 LEU B CA 1
ATOM 818 C C . LEU B 1 22 ? 0.386 11.328 9.859 1 98.5 22 LEU B C 1
ATOM 820 O O . LEU B 1 22 ? -0.621 10.805 10.344 1 98.5 22 LEU B O 1
ATOM 824 N N . LEU B 1 23 ? 1.566 11.242 10.398 1 97.31 23 LEU B N 1
ATOM 825 C CA . LEU B 1 23 ? 1.78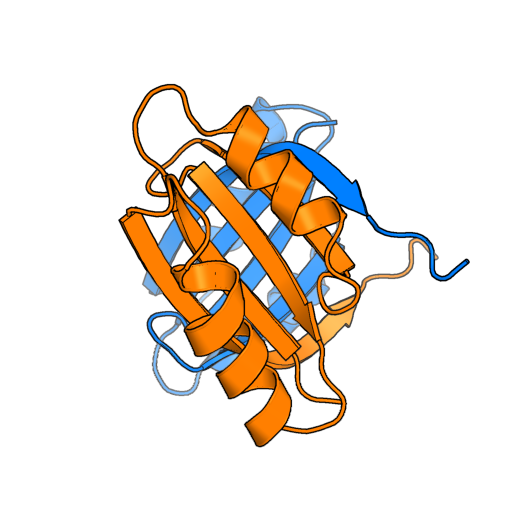1 10.469 11.617 1 97.31 23 LEU B CA 1
ATOM 826 C C . L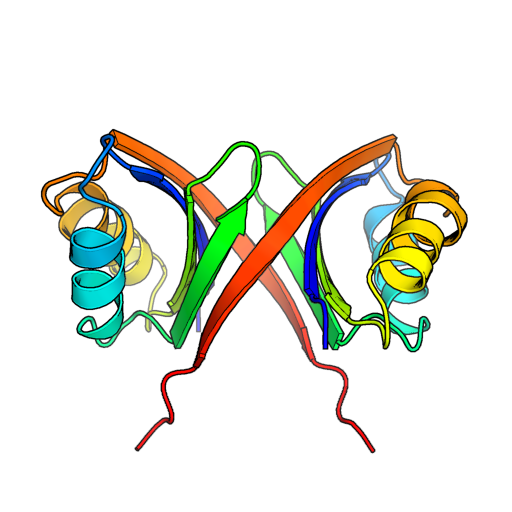EU B 1 23 ? 1.002 11.062 12.789 1 97.31 23 LEU B C 1
ATOM 828 O O . LEU B 1 23 ? 0.699 10.367 13.758 1 97.31 23 LEU B O 1
ATOM 832 N N . GLU B 1 24 ? 0.668 12.289 12.664 1 97.06 24 GLU B N 1
ATOM 833 C CA . GLU B 1 24 ? -0.031 12.977 13.75 1 97.06 24 GLU B CA 1
ATOM 834 C C . GLU B 1 24 ? -1.539 12.766 13.648 1 97.06 24 GLU B C 1
ATOM 836 O O . GLU B 1 24 ? -2.275 13.062 14.594 1 97.06 24 GLU B O 1
ATOM 841 N N . MET B 1 25 ? -1.979 12.328 12.578 1 97.56 25 MET B N 1
ATOM 842 C CA . MET B 1 25 ? -3.414 12.141 12.383 1 97.56 25 MET B CA 1
ATOM 843 C C . MET B 1 25 ? -3.889 10.852 13.047 1 97.56 25 MET B C 1
ATOM 845 O O . MET B 1 25 ? -3.369 9.773 12.758 1 97.56 25 MET B O 1
ATOM 849 N N . PRO B 1 26 ? -4.934 10.938 13.836 1 97.06 26 PRO B N 1
ATOM 850 C CA . PRO B 1 26 ? -5.406 9.742 14.539 1 97.06 26 PRO B CA 1
ATOM 851 C C . PRO B 1 26 ? -5.922 8.664 13.586 1 97.06 26 PRO B C 1
ATOM 853 O O . PRO B 1 26 ? -5.84 7.469 13.898 1 97.06 26 PRO B O 1
ATOM 856 N N . GLU B 1 27 ? -6.422 9.031 12.461 1 97.88 27 GLU B N 1
ATOM 857 C CA . GLU B 1 27 ? -7.012 8.086 11.508 1 97.88 27 GLU B CA 1
ATOM 858 C C . GLU B 1 27 ? -5.934 7.297 10.773 1 97.88 27 GLU B C 1
ATOM 860 O O . GLU B 1 27 ? -6.219 6.27 10.164 1 97.88 27 GLU B O 1
ATOM 865 N N . VAL B 1 28 ? -4.695 7.836 10.781 1 98.44 28 VAL B N 1
ATOM 866 C CA . VAL B 1 28 ? -3.592 7.168 10.094 1 98.44 28 VAL B CA 1
ATOM 867 C C . VAL B 1 28 ? -2.986 6.102 11.008 1 98.44 28 VAL B C 1
ATOM 869 O O . VAL B 1 28 ? -2.621 6.387 12.148 1 98.44 28 VAL B O 1
ATOM 872 N N . LYS B 1 29 ? -2.867 4.863 10.453 1 98.12 29 LYS B N 1
ATOM 873 C CA . LYS B 1 29 ? -2.412 3.74 11.266 1 98.12 29 LYS B CA 1
ATOM 874 C C . LYS B 1 29 ? -0.971 3.365 10.93 1 98.12 29 LYS B C 1
ATOM 876 O O . LYS B 1 29 ? -0.242 2.855 11.781 1 98.12 29 LYS B O 1
ATOM 881 N N . GLU B 1 30 ? -0.648 3.566 9.781 1 98.38 30 GLU B N 1
ATOM 882 C CA . GLU B 1 30 ? 0.689 3.244 9.297 1 98.38 30 GLU B CA 1
ATOM 883 C C . GLU B 1 30 ? 1.092 4.16 8.141 1 98.38 30 GLU B C 1
ATOM 885 O O . GLU B 1 30 ? 0.252 4.543 7.324 1 98.38 30 GLU B O 1
ATOM 890 N N . VAL B 1 31 ? 2.324 4.594 8.133 1 98.69 31 VAL B N 1
ATOM 891 C CA . VAL B 1 31 ? 2.844 5.422 7.047 1 98.69 31 VAL B CA 1
ATOM 892 C C . VAL B 1 31 ? 4.129 4.809 6.496 1 98.69 31 VAL B C 1
ATOM 894 O O . VAL B 1 31 ? 5.004 4.395 7.258 1 98.69 31 VAL B O 1
ATOM 897 N N . PHE B 1 32 ? 4.172 4.738 5.16 1 98.62 32 PHE B N 1
ATOM 898 C CA . PHE B 1 32 ? 5.316 4.215 4.422 1 98.62 32 PHE B CA 1
ATOM 899 C C . PHE B 1 32 ? 5.938 5.297 3.547 1 98.62 32 PHE B C 1
ATOM 901 O O . PHE B 1 32 ? 5.242 5.93 2.748 1 98.62 32 PHE B O 1
ATOM 908 N N . MET B 1 33 ? 7.203 5.562 3.73 1 98.38 33 MET B N 1
ATOM 909 C CA . MET B 1 33 ? 7.945 6.266 2.688 1 98.38 33 MET B CA 1
ATOM 910 C C . MET B 1 33 ? 8.438 5.293 1.62 1 98.38 33 MET B C 1
ATOM 912 O O . MET B 1 33 ? 9.062 4.281 1.938 1 98.38 33 MET B O 1
ATOM 916 N N . VAL B 1 34 ? 8.148 5.629 0.407 1 98.19 34 VAL B N 1
ATOM 917 C CA . VAL B 1 34 ? 8.453 4.637 -0.619 1 98.19 34 VAL B CA 1
ATOM 918 C C . VAL B 1 34 ? 9.156 5.309 -1.798 1 98.19 34 VAL B C 1
ATOM 920 O O . VAL B 1 34 ? 9.031 6.52 -1.99 1 98.19 34 VAL B O 1
ATOM 923 N N . TYR B 1 35 ? 9.969 4.465 -2.494 1 94.25 35 TYR B N 1
ATOM 924 C CA . TYR B 1 35 ? 10.516 4.836 -3.793 1 94.25 35 TYR B CA 1
ATOM 925 C C . TYR B 1 35 ? 9.695 4.23 -4.926 1 94.25 35 TYR B C 1
ATOM 927 O O . TYR B 1 35 ? 9.25 3.086 -4.832 1 94.25 35 TYR B O 1
ATOM 935 N N . GLY B 1 36 ? 9.57 4.965 -5.953 1 91.94 36 GLY B N 1
ATOM 936 C CA . GLY B 1 36 ? 8.75 4.582 -7.094 1 91.94 36 GLY B CA 1
ATOM 937 C C . GLY B 1 36 ? 7.934 5.734 -7.652 1 91.94 36 GLY B C 1
ATOM 938 O O . GLY B 1 36 ? 8.461 6.832 -7.852 1 91.94 36 GLY B O 1
ATOM 939 N N . ILE B 1 37 ? 6.641 5.359 -7.898 1 95 37 ILE B N 1
ATOM 940 C CA . ILE B 1 37 ? 5.801 6.34 -8.578 1 95 37 ILE B CA 1
ATOM 941 C C . ILE B 1 37 ? 5.199 7.301 -7.555 1 95 37 ILE B C 1
ATOM 943 O O . ILE B 1 37 ? 4.762 8.398 -7.902 1 95 37 ILE B O 1
ATOM 947 N N . TYR B 1 38 ? 5.141 6.914 -6.27 1 98.06 38 TYR B N 1
ATOM 948 C CA . TYR B 1 38 ? 4.652 7.738 -5.168 1 98.06 38 TYR B CA 1
ATOM 949 C C . TYR B 1 38 ? 5.758 7.992 -4.148 1 98.06 38 TYR B C 1
ATOM 951 O O . TYR B 1 38 ? 6.785 7.312 -4.156 1 98.06 38 TYR B O 1
ATOM 959 N N . GLU B 1 39 ? 5.52 8.992 -3.271 1 98.62 39 GLU B N 1
ATOM 960 C CA . GLU B 1 39 ? 6.5 9.266 -2.223 1 98.62 39 GLU B CA 1
ATOM 961 C C . GLU B 1 39 ? 6.074 8.641 -0.896 1 98.62 39 GLU B C 1
ATOM 963 O O . GLU B 1 39 ? 6.914 8.211 -0.105 1 98.62 39 GLU B O 1
ATOM 968 N N . ILE B 1 40 ? 4.777 8.641 -0.669 1 98.81 40 ILE B N 1
ATOM 969 C CA . ILE B 1 40 ? 4.262 8.148 0.605 1 98.81 40 ILE B CA 1
ATOM 970 C C . ILE B 1 40 ? 3.037 7.27 0.365 1 98.81 40 ILE B C 1
ATOM 972 O O . ILE B 1 40 ? 2.213 7.566 -0.504 1 98.81 40 ILE B O 1
ATOM 976 N N . ILE B 1 41 ? 2.885 6.145 1.099 1 98.81 41 ILE B N 1
ATOM 977 C CA . ILE B 1 41 ? 1.646 5.391 1.24 1 98.81 41 ILE B CA 1
ATOM 978 C C . ILE B 1 41 ? 1.176 5.438 2.693 1 98.81 41 ILE B C 1
ATOM 980 O O . ILE B 1 41 ? 1.971 5.242 3.615 1 98.81 41 ILE B O 1
ATOM 984 N N . ALA B 1 42 ? -0.048 5.77 2.934 1 98.81 42 ALA B N 1
ATOM 985 C CA . ALA B 1 42 ? -0.614 5.793 4.281 1 98.81 42 ALA B CA 1
ATOM 986 C C . ALA B 1 42 ? -1.765 4.801 4.41 1 98.81 42 ALA B C 1
ATOM 988 O O . ALA B 1 42 ? -2.641 4.738 3.543 1 98.81 42 ALA B O 1
ATOM 989 N N . LEU B 1 43 ? -1.729 3.957 5.379 1 98.81 43 LEU B N 1
ATOM 990 C CA . LEU B 1 43 ? -2.879 3.16 5.793 1 98.81 43 LEU B CA 1
ATOM 991 C C . LEU B 1 43 ? -3.787 3.955 6.723 1 98.81 43 LEU B C 1
ATOM 993 O O . LEU B 1 43 ? -3.363 4.375 7.801 1 98.81 43 LEU B O 1
ATOM 997 N N . VAL B 1 44 ? -5.02 4.152 6.328 1 98.69 44 VAL B N 1
ATOM 998 C CA . VAL B 1 44 ? -5.961 5.012 7.035 1 98.69 44 VAL B CA 1
ATOM 999 C C . VAL B 1 44 ? -7.215 4.219 7.398 1 98.69 44 VAL B C 1
ATOM 1001 O O . VAL B 1 44 ? -7.695 3.408 6.602 1 98.69 44 VAL B O 1
ATOM 1004 N N . GLU B 1 45 ? -7.734 4.48 8.602 1 98.56 45 GLU B N 1
ATOM 1005 C CA . GLU B 1 45 ? -8.969 3.846 9.055 1 98.56 45 GLU B CA 1
ATOM 1006 C C . GLU B 1 45 ? -9.898 4.859 9.711 1 98.56 45 GLU B C 1
ATOM 1008 O O . GLU B 1 45 ? -9.438 5.84 10.305 1 98.56 45 GLU B O 1
ATOM 1013 N N . ALA B 1 46 ? -11.102 4.688 9.516 1 98.06 46 ALA B N 1
ATOM 1014 C CA . ALA B 1 46 ? -12.109 5.523 10.156 1 98.06 46 ALA B CA 1
ATOM 1015 C C . ALA B 1 46 ? -13.344 4.711 10.523 1 98.06 46 ALA B C 1
ATOM 1017 O O . ALA B 1 46 ? -13.57 3.627 9.977 1 98.06 46 ALA B O 1
ATOM 1018 N N . PRO B 1 47 ? -14.156 5.262 11.469 1 97.94 47 PRO B N 1
ATOM 1019 C CA . PRO B 1 47 ? -15.312 4.5 11.945 1 97.94 47 PRO B CA 1
ATOM 1020 C C . PRO B 1 47 ? -16.344 4.254 10.844 1 97.94 47 PRO B C 1
ATOM 1022 O O . PRO B 1 47 ? -17.078 3.26 10.891 1 97.94 47 PRO B O 1
ATOM 1025 N N . THR B 1 48 ? -16.469 5.219 9.891 1 98.06 48 THR B N 1
ATOM 1026 C CA . THR B 1 48 ? -17.422 5.086 8.797 1 98.06 48 THR B CA 1
ATOM 1027 C C . THR B 1 48 ? -16.781 5.469 7.465 1 98.06 48 THR B C 1
ATOM 1029 O O . THR B 1 48 ? -15.75 6.137 7.441 1 98.06 48 THR B O 1
ATOM 1032 N N . MET B 1 49 ? -17.469 5.02 6.422 1 97.56 49 MET B N 1
ATOM 1033 C CA . MET B 1 49 ? -16.984 5.379 5.094 1 97.56 49 MET B CA 1
ATOM 1034 C C . MET B 1 49 ? -17.016 6.891 4.895 1 97.56 49 MET B C 1
ATOM 1036 O O . MET B 1 49 ? -16.109 7.453 4.262 1 97.56 49 MET B O 1
ATOM 1040 N N . ASP B 1 50 ? -18.047 7.512 5.434 1 98.12 50 ASP B N 1
ATOM 1041 C CA . ASP B 1 50 ? -18.141 8.961 5.328 1 98.12 50 ASP B CA 1
ATOM 1042 C C . ASP B 1 50 ? -16.969 9.641 6.035 1 98.12 50 ASP B C 1
ATOM 1044 O O . ASP B 1 50 ? -16.391 10.594 5.512 1 98.12 50 ASP B O 1
ATOM 1048 N N . GLN B 1 51 ? -16.625 9.203 7.16 1 98.38 51 GLN B N 1
ATOM 1049 C CA . GLN B 1 51 ? -15.5 9.773 7.91 1 98.38 51 GLN B CA 1
ATOM 1050 C C . GLN B 1 51 ? -14.172 9.469 7.23 1 98.38 51 GLN B C 1
ATOM 1052 O O . GLN B 1 51 ? -13.242 10.281 7.281 1 98.38 51 GLN B O 1
ATOM 1057 N N . LEU B 1 52 ? -14.102 8.297 6.637 1 98.5 52 LEU B N 1
ATOM 1058 C CA . LEU B 1 52 ? -12.914 7.977 5.852 1 98.5 52 LEU B CA 1
ATOM 1059 C C . LEU B 1 52 ? -12.75 8.945 4.688 1 98.5 52 LEU B C 1
ATOM 1061 O O . LEU B 1 52 ? -11.664 9.492 4.477 1 98.5 52 LEU B O 1
ATOM 1065 N N . ARG B 1 53 ? -13.836 9.156 4.012 1 97.88 53 ARG B N 1
ATOM 1066 C CA . ARG B 1 53 ? -13.828 10.117 2.91 1 97.88 53 ARG B CA 1
ATOM 1067 C C . ARG B 1 53 ? -13.406 11.5 3.387 1 97.88 53 ARG B C 1
ATOM 1069 O O . ARG B 1 53 ? -12.57 12.148 2.754 1 97.88 53 ARG B O 1
ATOM 1076 N N . GLU B 1 54 ? -13.969 11.891 4.477 1 98.06 54 GLU B N 1
ATOM 1077 C CA . GLU B 1 54 ? -13.641 13.203 5.031 1 98.06 54 GLU B CA 1
ATOM 1078 C C . GLU B 1 54 ? -12.164 13.281 5.422 1 98.06 54 GLU B C 1
ATOM 1080 O O . GLU B 1 54 ? -11.516 14.312 5.207 1 98.06 54 GLU B O 1
ATOM 1085 N N . THR B 1 55 ? -11.688 12.234 6.012 1 98.5 55 THR B N 1
ATOM 1086 C CA . THR B 1 55 ? -10.273 12.188 6.379 1 98.5 55 THR B CA 1
ATOM 1087 C C . THR B 1 55 ? -9.391 12.375 5.145 1 98.5 55 THR B C 1
ATOM 1089 O O . THR B 1 55 ? -8.445 13.164 5.164 1 98.5 55 THR B O 1
ATOM 1092 N N . ILE B 1 56 ? -9.719 11.719 4.094 1 98.56 56 ILE B N 1
ATOM 1093 C CA . ILE B 1 56 ? -8.891 11.734 2.896 1 98.56 56 ILE B CA 1
ATOM 1094 C C . ILE B 1 56 ? -9.047 13.062 2.172 1 98.56 56 ILE B C 1
ATOM 1096 O O . ILE B 1 56 ? -8.055 13.734 1.871 1 98.56 56 ILE B O 1
ATOM 1100 N N . THR B 1 57 ? -10.289 13.477 1.981 1 98 57 THR B N 1
ATOM 1101 C CA . THR B 1 57 ? -10.562 14.633 1.144 1 98 57 THR B CA 1
ATOM 1102 C C . THR B 1 57 ? -10.422 15.93 1.947 1 98 57 THR B C 1
ATOM 1104 O O . THR B 1 57 ? -10.016 16.953 1.408 1 98 57 THR B O 1
ATOM 1107 N N . GLY B 1 58 ? -10.648 15.844 3.191 1 97.69 58 GLY B N 1
ATOM 1108 C CA . GLY B 1 58 ? -10.688 17.047 4 1 97.69 58 GLY B CA 1
ATOM 1109 C C . GLY B 1 58 ? -9.422 17.266 4.812 1 97.69 58 GLY B C 1
ATOM 1110 O O . GLY B 1 58 ? -9.164 18.375 5.281 1 97.69 58 GLY B O 1
ATOM 1111 N N . LYS B 1 59 ? -8.711 16.234 5.039 1 98.44 59 LYS B N 1
ATOM 1112 C CA . LYS B 1 59 ? -7.516 16.359 5.867 1 98.44 59 LYS B CA 1
ATOM 1113 C C . LYS B 1 59 ? -6.258 16.031 5.07 1 98.44 59 LYS B C 1
ATOM 1115 O O . LYS B 1 59 ? -5.453 16.922 4.773 1 98.44 59 LYS B O 1
ATOM 1120 N N . ILE B 1 60 ? -6.164 14.891 4.582 1 98.75 60 ILE B N 1
ATOM 1121 C CA . ILE B 1 60 ? -4.93 14.438 3.955 1 98.75 60 ILE B CA 1
ATOM 1122 C C . ILE B 1 60 ? -4.652 15.266 2.701 1 98.75 60 ILE B C 1
ATOM 1124 O O . ILE B 1 60 ? -3.549 15.789 2.531 1 98.75 60 ILE B O 1
ATOM 1128 N N . ARG B 1 61 ? -5.594 15.383 1.842 1 98.44 61 ARG B N 1
ATOM 1129 C CA . ARG B 1 61 ? -5.398 16.078 0.575 1 98.44 61 ARG B CA 1
ATOM 1130 C C . ARG B 1 61 ? -5.16 17.578 0.799 1 98.44 61 ARG B C 1
ATOM 1132 O O . ARG B 1 61 ? -4.723 18.281 -0.11 1 98.44 61 ARG B O 1
ATOM 1139 N N . LYS B 1 62 ? -5.402 18 2.01 1 98.12 62 LYS B N 1
ATOM 1140 C CA . LYS B 1 62 ? -5.246 19.422 2.307 1 98.12 62 LYS B CA 1
ATOM 1141 C C . LYS B 1 62 ? -3.912 19.703 2.99 1 98.12 62 LYS B C 1
ATOM 1143 O O . LYS B 1 62 ? -3.572 20.859 3.258 1 98.12 62 LYS B O 1
ATOM 1148 N N . VAL B 1 63 ? -3.24 18.703 3.273 1 98.62 63 VAL B N 1
ATOM 1149 C CA . VAL B 1 63 ? -1.917 18.891 3.859 1 98.62 63 VAL B CA 1
ATOM 1150 C C . VAL B 1 63 ? -1.02 19.641 2.877 1 98.62 63 VAL B C 1
ATOM 1152 O O . VAL B 1 63 ? -0.926 19.266 1.705 1 98.62 63 VAL B O 1
ATOM 1155 N N . ASP B 1 64 ? -0.33 20.641 3.342 1 98.5 64 ASP B N 1
ATOM 1156 C CA . ASP B 1 64 ? 0.623 21.359 2.512 1 98.5 64 ASP B CA 1
ATOM 1157 C C . ASP B 1 64 ? 1.712 20.438 1.979 1 98.5 64 ASP B C 1
ATOM 1159 O O . ASP B 1 64 ? 2.346 19.703 2.746 1 98.5 64 ASP B O 1
ATOM 1163 N N . GLY B 1 65 ? 1.845 20.422 0.676 1 98.75 65 GLY B N 1
ATOM 1164 C CA . GLY B 1 65 ? 2.863 19.594 0.058 1 98.75 65 GLY B CA 1
ATOM 1165 C C . GLY B 1 65 ? 2.289 18.375 -0.648 1 98.75 65 GLY B C 1
ATOM 1166 O O . GLY B 1 65 ? 2.979 17.734 -1.444 1 98.75 65 GLY B O 1
ATOM 1167 N N . VAL B 1 66 ? 1.043 18.078 -0.329 1 98.81 66 VAL B N 1
ATOM 1168 C CA . VAL B 1 66 ? 0.393 16.984 -1.05 1 98.81 66 VAL B CA 1
ATOM 1169 C C . VAL B 1 66 ? -0.012 17.453 -2.445 1 98.81 66 VAL B C 1
ATOM 1171 O O . VAL B 1 66 ? -0.729 18.453 -2.588 1 98.81 66 VAL B O 1
ATOM 1174 N N . LYS B 1 67 ? 0.496 16.734 -3.355 1 98.56 67 LYS B N 1
ATOM 1175 C CA . LYS B 1 67 ? 0.244 17.094 -4.746 1 98.56 67 LYS B CA 1
ATOM 1176 C C . LYS B 1 67 ? -0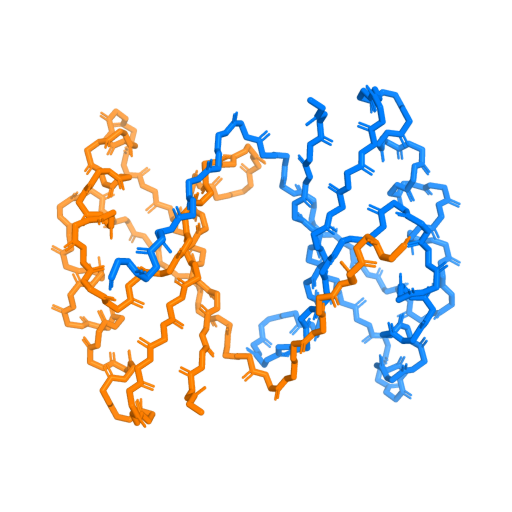.929 16.297 -5.316 1 98.56 67 LYS B C 1
ATOM 1178 O O . LYS B 1 67 ? -1.804 16.875 -5.977 1 98.56 67 LYS B O 1
ATOM 1183 N N . MET B 1 68 ? -0.916 15.055 -5.16 1 97.75 68 MET B N 1
ATOM 1184 C CA . MET B 1 68 ? -1.929 14.148 -5.688 1 97.75 68 MET B CA 1
ATOM 1185 C C . MET B 1 68 ? -2.043 12.898 -4.816 1 97.75 68 MET B C 1
ATOM 1187 O O . MET B 1 68 ? -1.091 12.531 -4.129 1 97.75 68 MET B O 1
ATOM 1191 N N . THR B 1 69 ? -3.281 12.438 -4.77 1 98.06 69 THR B N 1
ATOM 1192 C CA . THR B 1 69 ? -3.473 11.188 -4.047 1 98.06 69 THR B CA 1
ATOM 1193 C C . THR B 1 69 ? -4.207 10.172 -4.914 1 98.06 69 THR B C 1
ATOM 1195 O O . THR B 1 69 ? -4.965 10.547 -5.812 1 98.06 69 THR B O 1
ATOM 1198 N N . LEU B 1 70 ? -3.914 8.961 -4.793 1 97.62 70 LEU B N 1
ATOM 1199 C CA . LEU B 1 70 ? -4.676 7.809 -5.266 1 97.62 70 LEU B CA 1
ATOM 1200 C C . LEU B 1 70 ? -5.133 6.941 -4.102 1 97.62 70 LEU B C 1
ATOM 1202 O O . LEU B 1 70 ? -4.305 6.398 -3.361 1 97.62 70 LEU B O 1
ATOM 1206 N N . THR B 1 71 ? -6.445 6.879 -3.982 1 97.88 71 THR B N 1
ATOM 1207 C CA . THR B 1 71 ? -6.996 6.168 -2.836 1 97.88 71 THR B CA 1
ATOM 1208 C C . THR B 1 71 ? -7.512 4.793 -3.25 1 97.88 71 THR B C 1
ATOM 1210 O O . THR B 1 71 ? -8.227 4.664 -4.246 1 97.88 71 THR B O 1
ATOM 1213 N N . MET B 1 72 ? -7.121 3.781 -2.488 1 98.12 72 MET B N 1
ATOM 1214 C CA . MET B 1 72 ? -7.586 2.41 -2.662 1 98.12 72 MET B CA 1
ATOM 1215 C C . MET B 1 72 ? -8.289 1.909 -1.402 1 98.12 72 MET B C 1
ATOM 1217 O O . MET B 1 72 ? -7.641 1.679 -0.378 1 98.12 72 MET B O 1
ATOM 1221 N N . VAL B 1 73 ? -9.609 1.762 -1.553 1 98.19 73 VAL B N 1
ATOM 1222 C CA . VAL B 1 73 ? -10.383 1.292 -0.405 1 98.19 73 VAL B CA 1
ATOM 1223 C C . VAL B 1 73 ? -10.141 -0.203 -0.203 1 98.19 73 VAL B C 1
ATOM 1225 O O . VAL B 1 73 ? -10.172 -0.977 -1.162 1 98.19 73 VAL B O 1
ATOM 1228 N N . ILE B 1 74 ? -9.93 -0.53 1.034 1 98.56 74 ILE B N 1
ATOM 1229 C CA . ILE B 1 74 ? -9.609 -1.915 1.363 1 98.56 74 ILE B CA 1
ATOM 1230 C C . ILE B 1 74 ? -10.898 -2.695 1.621 1 98.56 74 ILE B C 1
ATOM 1232 O O . ILE B 1 74 ? -11.727 -2.281 2.434 1 98.56 74 ILE B O 1
ATOM 1236 N N . VAL B 1 75 ? -11.008 -3.818 0.971 1 96.5 75 VAL B N 1
ATOM 1237 C CA . VAL B 1 75 ? -12.156 -4.707 1.122 1 96.5 75 VAL B CA 1
ATOM 1238 C C . VAL B 1 75 ? -11.836 -5.801 2.137 1 96.5 75 VAL B C 1
ATOM 1240 O O . VAL B 1 75 ? -12.672 -6.145 2.975 1 96.5 75 VAL B O 1
ATOM 1243 N N . THR B 1 76 ? -10.734 -6.383 2.002 1 95.94 76 THR B N 1
ATOM 1244 C CA . THR B 1 76 ? -10.242 -7.383 2.939 1 95.94 76 THR B CA 1
ATOM 1245 C C . THR B 1 76 ? -8.734 -7.238 3.141 1 95.94 76 THR B C 1
ATOM 1247 O O . THR B 1 76 ? -8.016 -6.824 2.227 1 95.94 76 THR B O 1
ATOM 1250 N N . ARG B 1 77 ? -8.328 -7.465 4.344 1 95.75 77 ARG B N 1
ATOM 1251 C CA . ARG B 1 77 ? -6.926 -7.375 4.754 1 95.75 77 ARG B CA 1
ATOM 1252 C C . ARG B 1 77 ? -6.523 -8.586 5.59 1 95.75 77 ARG B C 1
ATOM 1254 O O . ARG B 1 77 ? -7.234 -8.969 6.52 1 95.75 77 ARG B O 1
ATOM 1261 N N . ARG B 1 78 ? -5.445 -9.227 5.176 1 95.88 78 ARG B N 1
ATOM 1262 C CA . ARG B 1 78 ? -4.902 -10.344 5.949 1 95.88 78 ARG B CA 1
ATOM 1263 C C . ARG B 1 78 ? -3.443 -10.094 6.316 1 95.88 78 ARG B C 1
ATOM 1265 O O . ARG B 1 78 ? -2.637 -9.727 5.461 1 95.88 78 ARG B O 1
ATOM 1272 N N . VAL B 1 79 ? -3.211 -10.156 7.617 1 94.25 79 VAL B N 1
ATOM 1273 C CA . VAL B 1 79 ? -1.85 -10.055 8.133 1 94.25 79 VAL B CA 1
ATOM 1274 C C . VAL B 1 79 ? -1.339 -11.445 8.523 1 94.25 79 VAL B C 1
ATOM 1276 O O . VAL B 1 79 ? -2.027 -12.195 9.211 1 94.25 79 VAL B O 1
ATOM 1279 N N . LYS B 1 80 ? -0.204 -11.742 7.973 1 88.56 80 LYS B N 1
ATOM 1280 C CA . LYS B 1 80 ? 0.367 -13.039 8.328 1 88.56 80 LYS B CA 1
ATOM 1281 C C . LYS B 1 80 ? 1.104 -12.969 9.664 1 88.56 80 LYS B C 1
ATOM 1283 O O . LYS B 1 80 ? 1.866 -12.031 9.906 1 88.56 80 LYS B O 1
ATOM 1288 N N . ASN B 1 81 ? 0.492 -13.617 10.703 1 74 81 ASN B N 1
ATOM 1289 C CA . ASN B 1 81 ? 1.1 -13.727 12.023 1 74 81 ASN B CA 1
ATOM 1290 C C . ASN B 1 81 ? 2.354 -14.594 11.992 1 74 81 ASN B C 1
ATOM 1292 O O . ASN B 1 81 ? 2.416 -15.578 11.25 1 74 81 ASN B O 1
ATOM 1296 N N . LYS B 1 82 ? 3.496 -13.906 12.195 1 57.69 82 LYS B N 1
ATOM 1297 C CA . LYS B 1 82 ? 4.664 -14.75 12.414 1 57.69 82 LYS B CA 1
ATOM 1298 C C . LYS B 1 82 ? 4.348 -15.883 13.383 1 57.69 82 LYS B C 1
ATOM 1300 O O . LYS B 1 82 ? 4.445 -15.719 14.602 1 57.69 82 LYS B O 1
ATOM 1305 N N . GLY B 1 83 ? 3.312 -16.609 13.125 1 37.94 83 GLY B N 1
ATOM 1306 C CA . GLY B 1 83 ? 3.348 -17.719 14.07 1 37.94 83 GLY B CA 1
ATOM 1307 C C . GLY B 1 83 ? 4.621 -18.531 13.984 1 37.94 83 GLY B C 1
ATOM 1308 O O . GLY B 1 83 ? 5.312 -18.5 12.969 1 37.94 83 GLY B O 1
#

Foldseek 3Di:
DKKKKKFFAFAPPCLVVLQVQLVPDPQWDDKDQDDDPGGIITIGHDPDPVVVCCCVVVPSCPPHGTDDMDMGIDDDDDDDPPD/DKKKKKFFAFAPPCLVVLQVQLVPDPQWDDKDQDDDPGGIITIGHDPDPVVVCCCVVVPSCPPHGTDDMDMGIDDDDDDDPPD

pLDDT: mean 96.29, std 8.25, range [37.94, 98.88]

Sequence (166 aa):
MPEALVAINVNVGKEDEVFNKLLEMPEVKEVFMVYGIYEIIALVEAPTMDQLRETITGKIRKVDGVKMTLTMVIVTRRVKNKGMPEALVAINVNVGKEDEVFNKLLEMPEVKEVFMVYGIYEIIALVEAPTMDQLRETITGKIRKVDGVKMTLTMVIVTRRVKNKG